Protein AF-A0A263DD05-F1 (afdb_monomer_lite)

Foldseek 3Di:
DQLLVVLLVVLLVCCLVPVDLDPPVQVSCCVRQVHPLSNLVVLLVLLVVQLVVVVVVCVVPPDPCNQVVSQCSLQPCQRSHHNSNSNLLQCCPPVSSVVSVVVVQVCCCVPVVHHDDRSPDPPPPD

pLDDT: mean 91.87, std 13.4, range [34.38, 98.5]

Structure (mmCIF, N/CA/C/O backbone):
data_AF-A0A263DD05-F1
#
_entry.id   AF-A0A263DD05-F1
#
loop_
_atom_site.group_PDB
_atom_site.id
_atom_site.type_symbol
_atom_site.label_atom_id
_atom_site.label_alt_id
_atom_site.label_comp_id
_atom_site.label_asym_id
_atom_site.label_entity_id
_atom_site.label_seq_id
_atom_site.pdbx_PDB_ins_code
_atom_site.Cartn_x
_atom_site.Cartn_y
_atom_site.Cartn_z
_atom_site.occupancy
_atom_site.B_iso_or_equiv
_atom_site.auth_seq_id
_atom_site.auth_comp_id
_atom_site.auth_asym_id
_atom_site.auth_atom_id
_atom_site.pdbx_PDB_model_num
ATOM 1 N N . MET A 1 1 ? -1.950 21.001 11.184 1.00 62.41 1 MET A N 1
ATOM 2 C CA . MET A 1 1 ? -1.653 19.640 10.677 1.00 62.41 1 MET A CA 1
ATOM 3 C C . MET A 1 1 ? -2.954 18.846 10.666 1.00 62.41 1 MET A C 1
ATOM 5 O O . MET A 1 1 ? -3.671 18.921 11.652 1.00 62.41 1 MET A O 1
ATOM 9 N N . SER A 1 2 ? -3.309 18.170 9.567 1.00 91.56 2 SER A N 1
ATOM 10 C CA . SER A 1 2 ? -4.576 17.414 9.466 1.00 91.56 2 SER A CA 1
ATOM 11 C C . SER A 1 2 ? -4.616 16.236 10.448 1.00 91.56 2 SER A C 1
ATOM 13 O O . SER A 1 2 ? -3.615 15.531 10.587 1.00 91.56 2 SER A O 1
ATOM 15 N N . THR A 1 3 ? -5.767 15.980 11.083 1.00 92.12 3 THR A N 1
ATOM 16 C CA . THR A 1 3 ? -5.978 14.832 11.990 1.00 92.12 3 THR A CA 1
ATOM 17 C C . THR A 1 3 ? -5.656 13.502 11.306 1.00 92.12 3 THR A C 1
ATOM 19 O O . THR A 1 3 ? -4.980 12.662 11.891 1.00 92.12 3 THR A O 1
ATOM 22 N N . LYS A 1 4 ? -6.031 13.352 10.026 1.00 93.81 4 LYS A N 1
ATOM 23 C CA . LYS A 1 4 ? -5.699 12.174 9.204 1.00 93.81 4 LYS A CA 1
ATOM 24 C C . LYS A 1 4 ? -4.192 11.977 9.067 1.00 93.81 4 LYS A C 1
ATOM 26 O O . LYS A 1 4 ? -3.691 10.871 9.236 1.00 93.81 4 LYS A O 1
ATOM 31 N N . PHE A 1 5 ? -3.466 13.057 8.778 1.00 93.44 5 PHE A N 1
ATOM 32 C CA . PHE A 1 5 ? -2.013 13.009 8.618 1.00 93.44 5 PHE A CA 1
ATOM 33 C C . PHE A 1 5 ? -1.307 12.650 9.929 1.00 93.44 5 PHE A C 1
ATOM 35 O O . PHE A 1 5 ? -0.376 11.843 9.927 1.00 93.44 5 PHE A O 1
ATOM 42 N N . ARG A 1 6 ? -1.775 13.219 11.048 1.00 95.38 6 ARG A N 1
ATOM 43 C CA . ARG A 1 6 ? -1.270 12.891 12.384 1.00 95.38 6 ARG A CA 1
ATOM 44 C C . ARG A 1 6 ? -1.456 11.401 12.680 1.00 95.38 6 ARG A C 1
ATOM 46 O O . ARG A 1 6 ? -0.472 10.732 12.972 1.00 95.38 6 ARG A O 1
ATOM 53 N N . LEU A 1 7 ? -2.675 10.882 12.518 1.00 96.19 7 LEU A N 1
ATOM 54 C CA . LEU A 1 7 ? -2.984 9.483 12.820 1.00 96.19 7 LEU A CA 1
ATOM 55 C C . LEU A 1 7 ? -2.187 8.507 11.941 1.00 96.19 7 LEU A C 1
ATOM 57 O O . LEU A 1 7 ? -1.622 7.548 12.452 1.00 96.19 7 LEU A O 1
ATOM 61 N N . VAL A 1 8 ? -2.059 8.781 10.636 1.00 96.44 8 VAL A N 1
ATOM 62 C CA . VAL A 1 8 ? -1.179 8.000 9.746 1.00 96.44 8 VAL A CA 1
ATOM 63 C C . VAL A 1 8 ? 0.255 7.988 10.271 1.00 96.44 8 VAL A C 1
ATOM 65 O O . VAL A 1 8 ? 0.868 6.931 10.357 1.00 96.44 8 VAL A O 1
ATOM 68 N N . THR A 1 9 ? 0.794 9.152 10.631 1.00 95.06 9 THR A N 1
ATOM 69 C CA . THR A 1 9 ? 2.177 9.264 11.115 1.00 95.06 9 THR A CA 1
ATOM 70 C C . THR A 1 9 ? 2.385 8.483 12.409 1.00 95.06 9 THR A C 1
ATOM 72 O O . THR A 1 9 ? 3.381 7.777 12.534 1.00 95.06 9 THR A O 1
ATOM 75 N N . GLU A 1 10 ? 1.442 8.565 13.345 1.00 95.69 10 GLU A N 1
ATOM 76 C CA . GLU A 1 10 ? 1.510 7.850 14.621 1.00 95.69 10 GLU A CA 1
ATOM 77 C C . GLU A 1 10 ? 1.437 6.333 14.434 1.00 95.69 10 GLU A C 1
ATOM 79 O O . GLU A 1 10 ? 2.282 5.623 14.976 1.00 95.69 10 GLU A O 1
ATOM 84 N N . VAL A 1 11 ? 0.497 5.838 13.619 1.00 96.81 11 VAL A N 1
ATOM 85 C CA . VAL A 1 11 ? 0.373 4.400 13.332 1.00 96.81 11 VAL A CA 1
ATOM 86 C C . VAL A 1 11 ? 1.641 3.874 12.658 1.00 96.81 11 VAL A C 1
ATOM 88 O O . VAL A 1 11 ? 2.200 2.873 13.097 1.00 96.81 11 VAL A O 1
ATOM 91 N N . LEU A 1 12 ? 2.155 4.560 11.632 1.00 96.56 12 LEU A N 1
ATOM 92 C CA . LEU A 1 12 ? 3.371 4.122 10.939 1.00 96.56 12 LEU A CA 1
ATOM 93 C C . LEU A 1 12 ? 4.609 4.164 11.846 1.00 96.56 12 LEU A C 1
ATOM 95 O O . LEU A 1 12 ? 5.429 3.246 11.811 1.00 96.56 12 LEU A O 1
ATOM 99 N N . ALA A 1 13 ? 4.734 5.193 12.689 1.00 95.25 13 ALA A N 1
ATOM 100 C CA . ALA A 1 13 ? 5.812 5.281 13.669 1.00 95.25 13 ALA A CA 1
ATOM 101 C C . ALA A 1 13 ? 5.733 4.152 14.705 1.00 95.25 13 ALA A C 1
ATOM 103 O O . ALA A 1 13 ? 6.764 3.617 15.113 1.00 95.25 13 ALA A O 1
ATOM 104 N N . GLU A 1 14 ? 4.528 3.760 15.116 1.00 95.38 14 GLU A N 1
ATOM 105 C CA . GLU A 1 14 ? 4.317 2.638 16.023 1.00 95.38 14 GLU A CA 1
ATOM 106 C C . GLU A 1 14 ? 4.732 1.306 15.392 1.00 95.38 14 GLU A C 1
ATOM 108 O O . GLU A 1 14 ? 5.513 0.576 16.010 1.00 95.38 14 GLU A O 1
ATOM 113 N N . VAL A 1 15 ? 4.311 1.031 14.152 1.00 96.38 15 VAL A N 1
ATOM 114 C CA . VAL A 1 15 ? 4.746 -0.162 13.404 1.00 96.38 15 VAL A CA 1
ATOM 115 C C . VAL A 1 15 ? 6.266 -0.169 13.253 1.00 96.38 15 VAL A C 1
ATOM 117 O O . VAL A 1 15 ? 6.914 -1.166 13.554 1.00 96.38 15 VAL A O 1
ATOM 120 N N . ALA A 1 16 ? 6.865 0.957 12.859 1.00 94.69 16 ALA A N 1
ATOM 121 C CA . ALA A 1 16 ? 8.313 1.067 12.696 1.00 94.69 16 ALA A CA 1
ATOM 122 C C . ALA A 1 16 ? 9.082 0.856 14.013 1.00 94.69 16 ALA A C 1
ATOM 124 O O . ALA A 1 16 ? 10.171 0.287 14.006 1.00 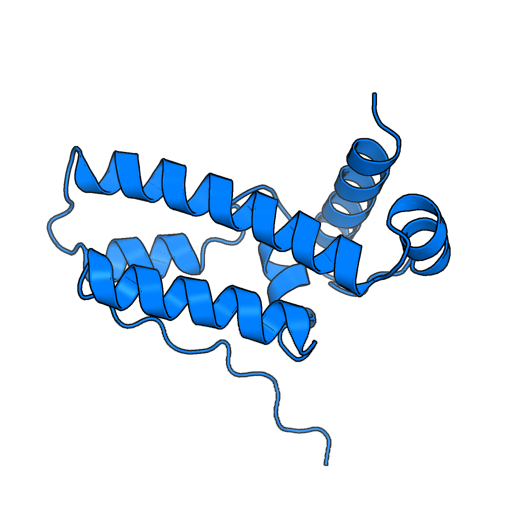94.69 16 ALA A O 1
ATOM 125 N N . ARG A 1 17 ? 8.531 1.315 15.143 1.00 95.06 17 ARG A N 1
ATOM 126 C CA . ARG A 1 17 ? 9.145 1.188 16.473 1.00 95.06 17 ARG A CA 1
ATOM 127 C C . ARG A 1 17 ? 9.031 -0.226 17.038 1.00 95.06 17 ARG A C 1
ATOM 129 O O . ARG A 1 17 ? 9.924 -0.664 17.753 1.00 95.06 17 ARG A O 1
ATOM 136 N N . THR A 1 18 ? 7.911 -0.898 16.799 1.00 94.56 18 THR A N 1
ATOM 137 C CA . THR A 1 18 ? 7.574 -2.168 17.463 1.00 94.56 18 THR A CA 1
ATOM 138 C C . THR A 1 18 ? 7.770 -3.392 16.578 1.00 94.56 18 THR A C 1
ATOM 140 O O . THR A 1 18 ? 7.832 -4.502 17.100 1.00 94.56 18 THR A O 1
ATOM 143 N N . GLY A 1 19 ? 7.827 -3.207 15.257 1.00 92.88 19 GLY A N 1
ATOM 144 C CA . GLY A 1 19 ? 7.768 -4.290 14.275 1.00 92.88 19 GLY A CA 1
ATOM 145 C C . GLY A 1 19 ? 6.402 -4.980 14.197 1.00 92.88 19 GLY A C 1
ATOM 146 O O . GLY A 1 19 ? 6.274 -5.977 13.496 1.00 92.88 19 GLY A O 1
ATOM 147 N N . ARG A 1 20 ? 5.393 -4.477 14.918 1.00 93.38 20 ARG A N 1
ATOM 148 C CA . ARG A 1 20 ? 4.046 -5.046 15.000 1.00 93.38 20 ARG A CA 1
ATOM 149 C C . ARG A 1 20 ? 3.127 -4.337 14.005 1.00 93.38 20 ARG A C 1
ATOM 151 O O . ARG A 1 20 ? 2.931 -3.132 14.160 1.00 93.38 20 ARG A O 1
ATOM 158 N N . PRO A 1 21 ? 2.625 -5.016 12.958 1.00 93.19 21 PRO A N 1
ATOM 159 C CA . PRO A 1 21 ? 1.869 -4.376 11.882 1.00 93.19 21 PRO A CA 1
ATOM 160 C C . PRO A 1 21 ? 0.359 -4.242 12.174 1.00 93.19 21 PRO A C 1
ATOM 162 O O . PRO A 1 21 ? -0.420 -3.832 11.308 1.00 93.19 21 PRO A O 1
ATOM 165 N N . GLU A 1 22 ? -0.085 -4.598 13.379 1.00 92.88 22 GLU A N 1
ATOM 166 C CA . GLU A 1 22 ? -1.472 -4.480 13.810 1.00 92.88 22 GLU A CA 1
ATOM 167 C C . GLU A 1 22 ? -1.894 -3.014 13.993 1.00 92.88 22 GLU A C 1
ATOM 169 O O . GLU A 1 22 ? -1.167 -2.178 14.529 1.00 92.88 22 GLU A O 1
ATOM 174 N N . ILE A 1 23 ? -3.132 -2.699 13.602 1.00 93.25 23 ILE A N 1
ATOM 175 C CA . ILE A 1 23 ? -3.715 -1.369 13.805 1.00 93.25 23 ILE A CA 1
ATOM 176 C C . ILE A 1 23 ? -4.306 -1.313 15.221 1.00 93.25 23 ILE A C 1
ATOM 178 O O . ILE A 1 23 ? -5.504 -1.515 15.423 1.00 93.25 23 ILE A O 1
ATOM 182 N N . ALA A 1 24 ? -3.463 -1.034 16.217 1.00 90.69 24 ALA A N 1
ATOM 183 C CA . ALA A 1 24 ? -3.884 -0.953 17.621 1.00 90.69 24 ALA A CA 1
ATOM 184 C C . ALA A 1 24 ? -4.965 0.123 17.862 1.00 90.69 24 ALA A C 1
ATOM 186 O O . ALA A 1 24 ? -5.871 -0.061 18.670 1.00 90.69 24 ALA A O 1
ATOM 187 N N . ARG A 1 25 ? -4.918 1.227 17.107 1.00 92.38 25 ARG A N 1
ATOM 188 C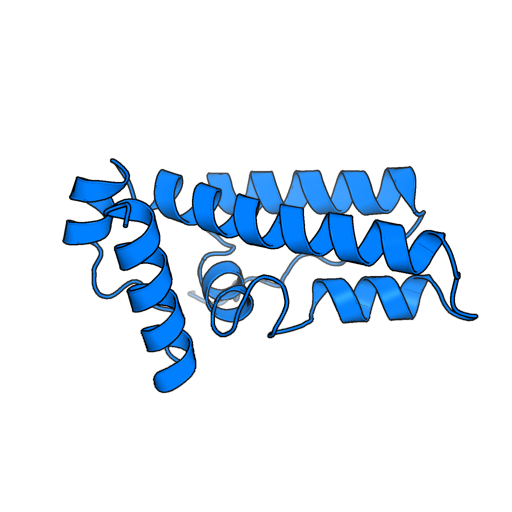 CA . ARG A 1 25 ? -5.818 2.391 17.227 1.00 92.38 25 ARG A CA 1
ATOM 189 C C . ARG A 1 25 ? -7.055 2.291 16.329 1.00 92.38 25 ARG A C 1
ATOM 191 O O . ARG A 1 25 ? -7.408 3.245 15.636 1.00 92.38 25 ARG A O 1
ATOM 198 N N . THR A 1 26 ? -7.689 1.120 16.282 1.00 94.75 26 THR A N 1
ATOM 199 C CA . THR A 1 26 ? -8.799 0.856 15.345 1.00 94.75 26 THR A CA 1
ATOM 200 C C . THR A 1 26 ? -9.972 1.831 15.523 1.00 94.75 26 THR A C 1
ATOM 202 O O . THR A 1 26 ? -10.554 2.257 14.524 1.00 94.75 26 THR A O 1
ATOM 205 N N . ASP A 1 27 ? -10.289 2.242 16.753 1.00 96.81 27 ASP A N 1
ATOM 206 C CA . ASP A 1 27 ? -11.387 3.183 17.017 1.00 96.81 27 ASP A CA 1
ATOM 207 C C . ASP A 1 27 ? -11.083 4.592 16.489 1.00 96.81 27 ASP A C 1
ATOM 209 O O . ASP A 1 27 ? -11.880 5.147 15.734 1.00 96.81 27 ASP A O 1
ATOM 213 N N . GLU A 1 28 ? -9.889 5.130 16.771 1.00 97.12 28 GLU A N 1
ATOM 214 C CA . GLU A 1 28 ? -9.440 6.428 16.235 1.00 97.12 28 GLU A CA 1
ATOM 215 C C . GLU A 1 28 ? -9.402 6.422 14.698 1.00 97.12 28 GLU A C 1
ATOM 217 O O . GLU A 1 28 ? -9.739 7.414 14.043 1.00 97.12 28 GLU A O 1
ATOM 222 N N . VAL A 1 29 ? -9.007 5.288 14.107 1.00 97.50 29 VAL A N 1
ATOM 223 C CA . VAL A 1 29 ? -9.029 5.078 12.657 1.00 97.50 29 VAL A CA 1
ATOM 224 C C . VAL A 1 29 ? -10.455 5.147 12.122 1.00 97.50 29 VAL A C 1
ATOM 226 O O . VAL A 1 29 ? -10.696 5.867 11.153 1.00 97.50 29 VAL A O 1
ATOM 229 N N . ARG A 1 30 ? -11.410 4.451 12.745 1.00 97.75 30 ARG A N 1
ATOM 230 C CA . ARG A 1 30 ? -12.820 4.488 12.327 1.00 97.75 30 ARG A CA 1
ATOM 231 C C . ARG A 1 30 ? -13.418 5.884 12.473 1.00 97.75 30 ARG A C 1
ATOM 233 O O . ARG A 1 30 ? -14.107 6.322 11.561 1.00 97.75 30 ARG A O 1
ATOM 240 N N . GLU A 1 31 ? -13.108 6.604 13.544 1.00 97.50 31 GLU A N 1
ATOM 241 C CA . GLU A 1 31 ? -13.560 7.986 13.740 1.00 97.50 31 GLU A CA 1
ATOM 242 C C . GLU A 1 31 ? -12.990 8.935 12.672 1.00 97.50 31 GLU A C 1
ATOM 244 O O . GLU A 1 31 ? -13.706 9.742 12.081 1.00 97.50 31 GLU A O 1
ATOM 249 N N . THR A 1 32 ? -11.696 8.813 12.373 1.00 97.56 32 THR A N 1
ATOM 250 C CA . THR A 1 32 ? -10.979 9.771 11.518 1.00 97.56 32 THR A CA 1
ATOM 251 C C . THR A 1 32 ? -11.125 9.471 10.018 1.00 97.56 32 THR A C 1
ATOM 253 O O . THR A 1 32 ? -11.140 10.388 9.189 1.00 97.56 32 THR A O 1
ATOM 256 N N .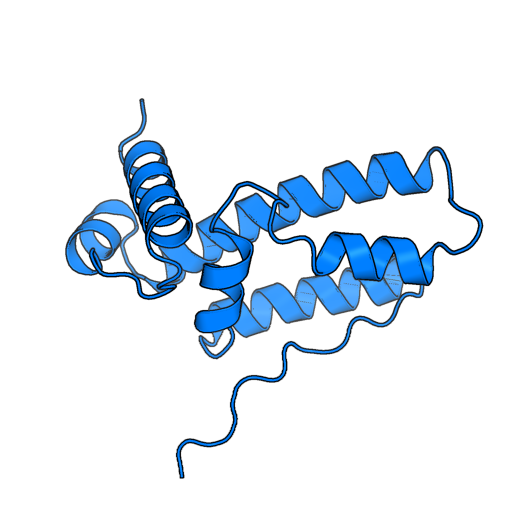 PHE A 1 33 ? -11.196 8.192 9.641 1.00 97.31 33 PHE A N 1
ATOM 257 C CA . PHE A 1 33 ? -11.258 7.728 8.249 1.00 97.31 33 PHE A CA 1
ATOM 258 C C . PHE A 1 33 ? -12.625 7.155 7.858 1.00 97.31 33 PHE A C 1
ATOM 260 O O . PHE A 1 33 ? -12.855 6.931 6.673 1.00 97.31 33 PHE A O 1
ATOM 267 N N . GLY A 1 34 ? -13.529 6.932 8.813 1.00 97.81 34 GLY A N 1
ATOM 268 C CA . GLY A 1 34 ? -14.829 6.286 8.605 1.00 97.81 34 GLY A CA 1
ATOM 269 C C . GLY A 1 34 ? -14.762 4.756 8.660 1.00 97.81 34 GLY A C 1
ATOM 270 O O . GLY A 1 34 ? -15.720 4.104 9.067 1.00 97.81 34 GLY A O 1
ATOM 271 N N . SER A 1 35 ? -13.628 4.157 8.288 1.00 97.81 35 SER A N 1
ATOM 272 C CA . SER A 1 35 ? -13.405 2.711 8.358 1.00 97.81 35 SER A CA 1
ATOM 273 C C . SER A 1 35 ? -11.914 2.359 8.313 1.00 97.81 35 SER A C 1
ATOM 275 O O . SER A 1 35 ? -11.080 3.152 7.872 1.00 97.81 35 SER A O 1
ATOM 277 N N . VAL A 1 36 ? -11.581 1.134 8.734 1.00 97.38 36 VAL A N 1
ATOM 278 C CA . VAL A 1 36 ? -10.233 0.563 8.548 1.00 97.38 36 VAL A CA 1
ATOM 279 C C . VAL A 1 36 ? -9.917 0.403 7.061 1.00 97.38 36 VAL A C 1
ATOM 281 O O . VAL A 1 36 ? -8.800 0.687 6.643 1.00 97.38 36 VAL A O 1
ATOM 284 N N . GLU A 1 37 ? -10.908 0.037 6.247 1.00 98.06 37 GLU A N 1
ATOM 285 C CA . GLU A 1 37 ? -10.769 -0.021 4.791 1.00 98.06 37 GLU A CA 1
ATOM 286 C C . GLU A 1 37 ? -10.283 1.313 4.212 1.00 98.06 37 GLU A C 1
ATOM 288 O O . GLU A 1 37 ? -9.273 1.356 3.511 1.00 98.06 37 GLU A O 1
ATOM 293 N N . ALA A 1 38 ? -10.964 2.415 4.538 1.00 98.25 38 ALA A N 1
ATOM 294 C CA . ALA A 1 38 ? -10.615 3.739 4.035 1.00 98.25 38 ALA A CA 1
ATOM 295 C C . ALA A 1 38 ? -9.204 4.161 4.473 1.00 98.25 38 ALA A C 1
ATOM 297 O O . ALA A 1 38 ? -8.482 4.819 3.722 1.00 98.25 38 ALA A O 1
ATOM 298 N N . PHE A 1 39 ? -8.786 3.748 5.669 1.00 98.38 39 PHE A N 1
ATOM 299 C CA . PHE A 1 39 ? -7.426 3.949 6.151 1.00 98.38 39 PHE A CA 1
ATOM 300 C C . PHE A 1 39 ? -6.396 3.131 5.362 1.00 98.38 39 PHE A C 1
ATOM 302 O O . PHE A 1 39 ? -5.411 3.700 4.893 1.00 98.38 39 PHE A O 1
ATOM 309 N N . LEU A 1 40 ? -6.636 1.837 5.135 1.00 98.38 40 LEU A N 1
ATOM 310 C CA . LEU A 1 40 ? -5.758 0.986 4.324 1.00 98.38 40 LEU A CA 1
ATOM 311 C C . LEU A 1 40 ? -5.626 1.508 2.888 1.00 98.38 40 LEU A C 1
ATOM 313 O O . LEU A 1 40 ? -4.520 1.550 2.353 1.00 98.38 40 LEU A O 1
ATOM 317 N N . LEU A 1 41 ? -6.720 1.972 2.278 1.00 98.50 41 LEU A N 1
ATOM 318 C CA . LEU A 1 41 ? -6.684 2.574 0.943 1.00 98.50 41 LEU A CA 1
ATOM 319 C C . LEU A 1 41 ? -5.911 3.899 0.923 1.00 98.50 41 LEU A C 1
ATOM 321 O O . LEU A 1 41 ? -5.197 4.170 -0.042 1.00 98.50 41 LEU A O 1
ATOM 325 N N . ALA A 1 42 ? -5.986 4.703 1.986 1.00 98.12 42 ALA A N 1
ATOM 326 C CA . ALA A 1 42 ? -5.176 5.914 2.108 1.00 98.12 42 ALA A CA 1
ATOM 327 C C . ALA A 1 42 ? -3.674 5.596 2.237 1.00 98.12 42 ALA A C 1
ATOM 329 O O . ALA A 1 42 ? -2.843 6.260 1.613 1.00 98.12 42 ALA A O 1
ATOM 330 N N . LEU A 1 43 ? -3.319 4.562 3.005 1.00 98.19 43 LEU A N 1
ATOM 331 C CA . LEU A 1 43 ? -1.942 4.077 3.118 1.00 98.19 43 LEU A CA 1
ATOM 332 C C . LEU A 1 43 ? -1.428 3.507 1.791 1.00 98.19 43 LEU A C 1
ATOM 334 O O . LEU A 1 43 ? -0.324 3.842 1.362 1.00 98.19 43 LEU A O 1
ATOM 338 N N . HIS A 1 44 ? -2.245 2.712 1.102 1.00 98.25 44 HIS A N 1
ATOM 339 C CA . HIS A 1 44 ? -1.918 2.197 -0.222 1.00 98.25 44 HIS A CA 1
ATOM 340 C C . HIS A 1 44 ? -1.723 3.327 -1.237 1.00 98.25 44 HIS A C 1
ATOM 342 O O . HIS A 1 44 ? -0.744 3.311 -1.975 1.00 98.25 44 HIS A O 1
ATOM 348 N N . HIS A 1 45 ? -2.587 4.347 -1.236 1.00 97.81 45 HIS A N 1
ATOM 349 C CA . HIS A 1 45 ? -2.418 5.518 -2.096 1.00 97.81 45 HIS A CA 1
ATOM 350 C C . HIS A 1 45 ? -1.083 6.228 -1.835 1.00 97.81 45 HIS A C 1
ATOM 352 O O . HIS A 1 45 ? -0.377 6.579 -2.777 1.00 97.81 45 HIS A O 1
ATOM 358 N N . ARG A 1 46 ? -0.694 6.390 -0.565 1.00 97.56 46 ARG A N 1
ATOM 359 C CA . ARG A 1 46 ? 0.610 6.959 -0.198 1.00 97.56 46 ARG A CA 1
ATOM 360 C C . ARG A 1 46 ? 1.777 6.117 -0.726 1.00 97.56 46 ARG A C 1
ATOM 362 O O . ARG A 1 46 ? 2.715 6.685 -1.281 1.00 97.56 46 ARG A O 1
ATOM 369 N N . TRP A 1 47 ? 1.722 4.795 -0.565 1.00 97.88 47 TRP A N 1
ATOM 370 C CA . TRP A 1 47 ? 2.737 3.880 -1.099 1.00 97.88 47 TRP A CA 1
ATOM 371 C C . TRP A 1 47 ? 2.807 3.951 -2.629 1.00 97.88 47 TRP A C 1
ATOM 373 O O . TRP A 1 47 ? 3.886 4.134 -3.178 1.00 97.88 47 TRP A O 1
ATOM 383 N N . ARG A 1 48 ? 1.658 3.908 -3.313 1.00 97.62 48 ARG A N 1
ATOM 384 C CA . ARG A 1 48 ? 1.543 4.007 -4.773 1.00 97.62 48 ARG A CA 1
ATOM 385 C C . ARG A 1 48 ? 2.156 5.298 -5.306 1.00 97.62 48 ARG A C 1
ATOM 387 O O . ARG A 1 48 ? 2.891 5.262 -6.282 1.00 97.62 48 ARG A O 1
ATOM 394 N N . THR A 1 49 ? 1.865 6.435 -4.678 1.00 97.81 49 TH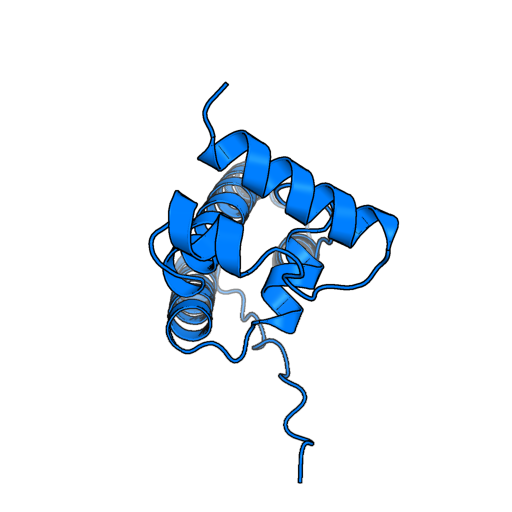R A N 1
ATOM 395 C CA . THR A 1 49 ? 2.442 7.723 -5.085 1.00 97.81 49 THR A CA 1
ATOM 396 C C . THR A 1 49 ? 3.967 7.703 -4.981 1.00 97.81 49 THR A C 1
ATOM 398 O O . THR A 1 49 ? 4.642 8.190 -5.882 1.00 97.81 49 THR A O 1
ATOM 401 N N . ALA A 1 50 ? 4.517 7.101 -3.921 1.00 97.81 50 ALA A N 1
ATOM 402 C CA . ALA A 1 50 ? 5.961 6.932 -3.793 1.00 97.81 50 ALA A CA 1
ATOM 403 C C . ALA A 1 50 ? 6.524 5.956 -4.838 1.00 97.81 50 ALA A C 1
ATOM 405 O O . ALA A 1 50 ? 7.553 6.258 -5.432 1.00 97.81 50 ALA A O 1
ATOM 406 N N . LEU A 1 51 ? 5.848 4.828 -5.082 1.00 97.44 51 LEU A N 1
ATOM 407 C CA . LEU A 1 51 ? 6.232 3.846 -6.097 1.00 97.44 51 LEU A CA 1
ATOM 408 C C . LEU A 1 51 ? 6.333 4.498 -7.477 1.00 97.44 51 LEU A C 1
ATOM 410 O O . LEU A 1 51 ? 7.378 4.407 -8.104 1.00 97.44 51 LEU A O 1
ATOM 414 N N . VAL A 1 52 ? 5.272 5.176 -7.923 1.00 97.06 52 VAL A N 1
ATOM 415 C CA . VAL A 1 52 ? 5.226 5.823 -9.244 1.00 97.06 52 VAL A CA 1
ATOM 416 C C . VAL A 1 52 ? 6.347 6.848 -9.385 1.00 97.06 52 VAL A C 1
ATOM 418 O O . VAL A 1 52 ? 7.074 6.796 -10.364 1.00 97.06 52 VAL A O 1
ATOM 421 N N . ALA A 1 53 ? 6.565 7.696 -8.375 1.00 97.38 53 ALA A N 1
ATOM 422 C CA . ALA A 1 53 ? 7.648 8.678 -8.419 1.00 97.38 53 ALA A CA 1
ATOM 423 C C . ALA A 1 53 ? 9.039 8.031 -8.576 1.00 97.38 53 ALA A C 1
ATOM 425 O O . ALA A 1 53 ? 9.881 8.550 -9.301 1.00 97.38 53 ALA A O 1
ATOM 426 N N . HIS A 1 54 ? 9.285 6.894 -7.916 1.00 97.06 54 HIS A N 1
ATOM 427 C CA . HIS A 1 54 ? 10.553 6.172 -8.063 1.00 97.06 54 HIS A CA 1
ATOM 428 C C . HIS A 1 54 ? 10.639 5.409 -9.388 1.00 97.06 54 HIS A C 1
ATOM 430 O O . HIS A 1 54 ? 11.729 5.303 -9.940 1.00 97.06 54 HIS A O 1
ATOM 436 N N . LEU A 1 55 ? 9.520 4.898 -9.912 1.00 96.31 55 LEU A N 1
ATOM 437 C CA . LEU A 1 55 ? 9.474 4.289 -11.242 1.00 96.31 55 LEU A CA 1
ATOM 438 C C . LEU A 1 55 ? 9.783 5.317 -12.329 1.00 96.31 55 LEU A C 1
ATOM 440 O O . LEU A 1 55 ? 10.561 5.006 -13.219 1.00 96.31 55 LEU A O 1
ATOM 444 N N . ASP A 1 56 ? 9.253 6.537 -12.224 1.00 96.69 56 ASP A N 1
ATOM 445 C CA . ASP A 1 56 ? 9.575 7.621 -13.157 1.00 96.69 56 ASP A CA 1
ATOM 446 C C . ASP A 1 56 ? 11.091 7.885 -13.171 1.00 96.69 56 ASP A C 1
ATOM 448 O O . ASP A 1 56 ? 11.706 7.878 -14.233 1.00 96.69 56 ASP A O 1
ATOM 452 N N . THR A 1 57 ? 11.726 7.995 -11.995 1.00 95.38 57 THR A N 1
ATOM 453 C CA . THR A 1 57 ? 13.193 8.153 -11.897 1.00 95.38 57 THR A CA 1
ATOM 454 C C . THR A 1 57 ? 13.952 6.964 -12.494 1.00 95.38 57 THR A C 1
ATOM 456 O O . THR A 1 57 ? 14.966 7.143 -13.161 1.00 95.38 57 THR A O 1
ATOM 459 N N . LEU A 1 58 ? 13.470 5.744 -12.260 1.00 94.75 58 LEU A N 1
ATOM 460 C CA . LEU A 1 58 ? 14.096 4.519 -12.754 1.00 94.75 58 LEU A CA 1
ATOM 461 C C . LEU A 1 58 ? 13.987 4.410 -14.282 1.00 94.75 58 LEU A C 1
ATOM 463 O O . LEU A 1 58 ? 14.903 3.919 -14.925 1.00 94.75 58 LEU A O 1
ATOM 467 N N . LEU A 1 59 ? 12.893 4.889 -14.876 1.00 94.31 59 LEU A N 1
ATOM 468 C CA . LEU A 1 59 ? 12.695 4.902 -16.327 1.00 94.31 59 LEU A CA 1
ATOM 469 C C . LEU A 1 59 ? 13.457 6.025 -17.037 1.00 94.31 59 LEU A C 1
ATOM 471 O O . LEU A 1 59 ? 13.773 5.881 -18.217 1.00 94.31 59 LEU A O 1
ATOM 475 N N . GLU A 1 60 ? 13.751 7.125 -16.345 1.00 96.38 60 GLU A N 1
ATOM 476 C CA . GLU A 1 60 ? 14.601 8.199 -16.869 1.00 96.38 60 GLU A CA 1
ATOM 477 C C . GLU A 1 60 ? 16.065 7.755 -17.034 1.00 96.38 60 GLU A C 1
ATOM 479 O O . GLU A 1 60 ? 16.700 8.129 -18.021 1.00 96.38 60 GLU A O 1
ATOM 484 N N . ASP A 1 61 ? 16.579 6.926 -16.117 1.00 94.50 61 ASP A N 1
ATOM 485 C CA . ASP A 1 61 ? 17.914 6.308 -16.188 1.00 94.50 61 ASP A CA 1
ATOM 486 C C . ASP A 1 61 ? 17.829 4.787 -15.935 1.00 94.50 61 ASP A C 1
ATOM 488 O O . ASP A 1 61 ? 18.063 4.321 -14.812 1.00 94.50 61 ASP A O 1
ATOM 492 N N . PRO A 1 62 ? 17.441 3.994 -16.958 1.00 92.31 62 PRO A N 1
ATOM 493 C CA . PRO A 1 62 ? 17.165 2.573 -16.787 1.00 92.31 62 PRO A CA 1
ATOM 494 C C . PRO A 1 62 ? 18.394 1.778 -16.331 1.00 92.31 62 PRO A C 1
ATOM 496 O O . PRO A 1 62 ? 19.430 1.795 -17.006 1.00 92.31 62 PRO A O 1
ATOM 499 N N . PRO A 1 63 ? 18.292 1.004 -15.234 1.00 94.56 63 PRO A N 1
ATOM 500 C CA . PRO A 1 63 ? 19.358 0.101 -14.835 1.00 94.56 63 PRO A CA 1
ATOM 501 C C . PRO A 1 63 ? 19.490 -1.047 -15.843 1.00 94.56 63 PRO A C 1
ATOM 503 O O . PRO A 1 63 ? 18.558 -1.377 -16.576 1.00 94.56 63 PRO A O 1
ATOM 506 N N . ALA A 1 64 ? 20.646 -1.714 -15.830 1.00 95.88 64 ALA A N 1
ATOM 507 C CA . ALA A 1 64 ? 20.896 -2.869 -16.697 1.00 95.88 64 ALA A CA 1
ATOM 508 C C . ALA A 1 64 ? 19.899 -4.024 -16.473 1.00 95.88 64 ALA A C 1
ATOM 510 O O . ALA A 1 64 ? 19.640 -4.791 -17.397 1.00 95.88 64 ALA A O 1
ATOM 511 N N . ASP A 1 65 ? 19.350 -4.135 -15.260 1.00 96.38 65 ASP A N 1
ATOM 512 C CA . ASP A 1 65 ? 18.320 -5.105 -14.884 1.00 96.38 65 ASP A CA 1
ATOM 513 C C . ASP A 1 65 ? 17.100 -4.363 -14.311 1.00 96.38 65 ASP A C 1
ATOM 515 O O . ASP A 1 65 ? 16.995 -4.106 -13.106 1.00 96.38 65 ASP A O 1
ATOM 519 N N . LEU A 1 66 ? 16.214 -3.943 -15.219 1.00 94.50 66 LEU A N 1
ATOM 520 C CA . LEU A 1 66 ? 14.974 -3.228 -14.908 1.00 94.50 66 LEU A CA 1
ATOM 521 C C . LEU A 1 66 ? 14.054 -4.067 -14.013 1.00 94.50 66 LEU A C 1
ATOM 523 O O . LEU A 1 66 ? 13.560 -3.565 -13.003 1.00 94.50 66 LEU A O 1
ATOM 527 N N . ASP A 1 67 ? 13.870 -5.342 -14.344 1.00 95.81 67 ASP A N 1
ATOM 528 C CA . ASP A 1 67 ? 13.016 -6.269 -13.605 1.00 95.81 67 ASP A CA 1
ATOM 529 C C . ASP A 1 67 ? 13.457 -6.372 -12.142 1.00 95.81 67 ASP A C 1
ATOM 531 O O . ASP A 1 67 ? 12.654 -6.138 -11.231 1.00 95.81 67 ASP A O 1
ATOM 535 N N . ALA A 1 68 ? 14.743 -6.646 -11.894 1.00 95.75 68 ALA A N 1
ATOM 536 C CA . ALA A 1 68 ? 15.270 -6.739 -10.535 1.00 95.75 68 ALA A CA 1
ATOM 537 C C . ALA A 1 68 ? 15.096 -5.426 -9.757 1.00 95.75 68 ALA A C 1
ATOM 539 O O . ALA A 1 68 ? 14.757 -5.448 -8.569 1.00 95.75 68 ALA A O 1
ATOM 540 N N . ALA A 1 69 ? 15.283 -4.282 -10.416 1.00 96.81 69 ALA A N 1
ATOM 541 C CA . ALA A 1 69 ? 15.133 -2.978 -9.787 1.00 96.81 69 ALA A CA 1
ATOM 542 C C . ALA A 1 69 ? 13.667 -2.664 -9.430 1.00 96.81 69 ALA A C 1
ATOM 544 O O . ALA A 1 69 ? 13.391 -2.186 -8.328 1.00 96.81 69 ALA A O 1
ATOM 545 N N . VAL A 1 70 ? 12.710 -3.005 -10.300 1.00 96.62 70 VAL A N 1
ATOM 546 C CA . VAL A 1 70 ? 11.270 -2.860 -10.029 1.00 96.62 70 VAL A CA 1
ATOM 547 C C . VAL A 1 70 ? 10.828 -3.795 -8.897 1.00 96.62 70 VAL A C 1
ATOM 549 O O . VAL A 1 70 ? 10.079 -3.374 -8.012 1.00 96.62 70 VAL A O 1
ATOM 552 N N . HIS A 1 71 ? 11.331 -5.033 -8.855 1.00 95.81 71 HIS A N 1
ATOM 553 C CA . HIS A 1 71 ? 11.088 -5.954 -7.739 1.00 95.81 71 HIS A CA 1
ATOM 554 C C . HIS A 1 71 ? 11.632 -5.421 -6.410 1.00 95.81 71 HIS A C 1
ATOM 556 O O . HIS A 1 71 ? 10.927 -5.460 -5.396 1.00 95.81 71 HIS A O 1
ATOM 562 N N . ALA A 1 72 ? 12.864 -4.905 -6.410 1.00 95.44 72 ALA A N 1
ATOM 563 C CA . ALA A 1 72 ? 13.479 -4.319 -5.225 1.00 95.44 72 ALA A CA 1
ATOM 564 C C . ALA A 1 72 ? 12.681 -3.108 -4.726 1.00 95.44 72 ALA A C 1
ATOM 566 O O . ALA A 1 72 ? 12.385 -3.016 -3.536 1.00 95.44 72 ALA A O 1
ATOM 567 N N . LEU A 1 73 ? 12.262 -2.227 -5.638 1.00 95.88 73 LEU A N 1
ATOM 568 C CA . LEU A 1 73 ? 11.449 -1.061 -5.314 1.00 95.88 73 LEU A CA 1
ATOM 569 C C . LEU A 1 73 ? 10.077 -1.456 -4.753 1.00 95.88 73 LEU A C 1
ATOM 571 O O . LEU A 1 73 ? 9.624 -0.890 -3.760 1.00 95.88 73 LEU A O 1
ATOM 575 N N . TRP A 1 74 ? 9.415 -2.451 -5.349 1.00 94.50 74 TRP A N 1
ATOM 576 C CA . TRP A 1 74 ? 8.129 -2.938 -4.855 1.00 94.50 74 TRP A CA 1
ATOM 577 C C . TRP A 1 74 ? 8.232 -3.458 -3.416 1.00 94.50 74 TRP A C 1
ATOM 579 O O . TRP A 1 74 ? 7.347 -3.187 -2.599 1.00 94.50 74 TRP A O 1
ATOM 589 N N . ALA A 1 75 ? 9.300 -4.197 -3.106 1.00 92.62 75 ALA A N 1
ATOM 590 C CA . ALA A 1 75 ? 9.538 -4.813 -1.803 1.00 92.62 75 ALA A CA 1
ATOM 591 C C . ALA A 1 75 ? 10.211 -3.885 -0.773 1.00 92.62 75 ALA A C 1
ATOM 593 O O . ALA A 1 75 ? 10.382 -4.295 0.376 1.00 92.62 75 ALA A O 1
ATOM 594 N N . ASP A 1 76 ? 10.582 -2.656 -1.147 1.00 94.44 76 ASP A N 1
ATOM 595 C CA . ASP A 1 76 ? 11.330 -1.753 -0.273 1.00 94.44 76 ASP A CA 1
ATOM 596 C C . ASP A 1 76 ? 10.529 -1.405 1.006 1.00 94.44 76 ASP A C 1
ATOM 598 O O . ASP A 1 76 ? 9.459 -0.785 0.932 1.00 94.44 76 ASP A O 1
ATOM 602 N N . PRO A 1 77 ? 11.039 -1.753 2.208 1.00 91.06 77 PRO A N 1
ATOM 603 C CA . PRO A 1 77 ? 10.376 -1.448 3.473 1.00 91.06 77 PRO A CA 1
ATOM 604 C C . PRO A 1 77 ? 10.321 0.054 3.801 1.00 91.06 77 PRO A C 1
ATOM 606 O O . PRO A 1 77 ? 9.565 0.465 4.689 1.00 91.06 77 PRO A O 1
ATOM 609 N N . GLY A 1 78 ? 11.138 0.871 3.133 1.00 93.81 78 GLY A N 1
ATOM 610 C CA . GLY A 1 78 ? 11.182 2.322 3.267 1.00 93.81 78 GLY A CA 1
ATOM 611 C C . GLY A 1 78 ? 10.225 3.070 2.338 1.00 93.81 78 GLY A C 1
ATOM 612 O O . GLY A 1 78 ? 9.947 4.247 2.597 1.00 93.81 78 GLY A O 1
ATOM 613 N N . LEU A 1 79 ? 9.687 2.417 1.303 1.00 95.19 79 LEU A N 1
ATOM 614 C CA . LEU A 1 79 ? 8.920 3.082 0.254 1.00 95.19 79 LEU A CA 1
ATOM 615 C C . LEU A 1 79 ? 7.637 3.718 0.806 1.00 95.19 79 LEU A C 1
ATOM 617 O O . LEU A 1 79 ? 6.760 3.055 1.362 1.00 95.19 79 LEU A O 1
ATOM 621 N N . GLY A 1 80 ? 7.527 5.041 0.661 1.00 93.00 80 GLY A N 1
ATOM 622 C CA . GLY A 1 80 ? 6.419 5.835 1.204 1.00 93.00 80 GLY A CA 1
ATOM 623 C C . GLY A 1 80 ? 6.481 6.076 2.722 1.00 93.00 80 GLY A C 1
ATOM 624 O O . GLY A 1 80 ? 5.642 6.810 3.255 1.00 93.00 80 GLY A O 1
ATOM 625 N N . GLY A 1 81 ? 7.489 5.547 3.419 1.00 94.19 81 GLY A N 1
ATOM 626 C CA . GLY A 1 81 ? 7.767 5.775 4.837 1.00 94.19 81 GLY A CA 1
ATOM 627 C C . GLY A 1 81 ? 7.923 4.484 5.643 1.00 94.19 81 GLY A C 1
ATOM 628 O O . GLY A 1 81 ? 7.258 3.483 5.386 1.00 94.19 81 GLY A O 1
ATOM 629 N N . ARG A 1 82 ? 8.773 4.527 6.679 1.00 94.81 82 ARG A N 1
ATOM 630 C CA . ARG A 1 82 ? 9.003 3.384 7.579 1.00 94.81 82 ARG A CA 1
ATOM 631 C C . ARG A 1 82 ? 7.691 2.890 8.194 1.00 94.81 82 ARG A C 1
ATOM 633 O O . ARG A 1 82 ? 6.873 3.694 8.631 1.00 94.81 82 ARG A O 1
ATOM 640 N N . GLY A 1 83 ? 7.522 1.570 8.245 1.00 94.69 83 GLY A N 1
ATOM 641 C CA . GLY A 1 83 ? 6.332 0.911 8.794 1.00 94.69 83 GLY A CA 1
ATOM 642 C C . GLY A 1 83 ? 5.166 0.778 7.809 1.00 94.69 83 GLY A C 1
ATOM 643 O O . GLY A 1 83 ? 4.263 -0.014 8.062 1.00 94.69 83 GLY A O 1
ATOM 644 N N . LEU A 1 84 ? 5.191 1.479 6.667 1.00 96.62 84 LEU A N 1
ATOM 645 C CA . LEU A 1 84 ? 4.106 1.431 5.685 1.00 96.62 84 LEU A CA 1
ATOM 646 C C . LEU A 1 84 ? 4.003 0.068 5.008 1.00 96.62 84 LEU A C 1
ATOM 648 O O . LEU A 1 84 ? 2.936 -0.542 5.019 1.00 96.62 84 LEU A O 1
ATOM 652 N N . ARG A 1 85 ? 5.113 -0.418 4.445 1.00 94.75 85 ARG A N 1
ATOM 653 C CA . ARG A 1 85 ? 5.145 -1.695 3.731 1.00 94.75 85 ARG A CA 1
ATOM 654 C C . ARG A 1 85 ? 4.758 -2.882 4.635 1.00 94.75 85 ARG A C 1
ATOM 656 O O . ARG A 1 85 ? 3.810 -3.570 4.267 1.00 94.75 85 ARG A O 1
ATOM 663 N N . PRO A 1 86 ? 5.340 -3.062 5.843 1.00 94.44 86 PRO A N 1
ATOM 664 C CA . PRO A 1 86 ? 4.920 -4.130 6.757 1.00 94.44 86 PRO A CA 1
ATOM 665 C C . PRO A 1 86 ? 3.436 -4.083 7.136 1.00 94.44 86 PRO A C 1
ATOM 667 O O . PRO A 1 86 ? 2.798 -5.128 7.229 1.00 94.44 86 PRO A O 1
ATOM 670 N N . LEU A 1 87 ? 2.869 -2.885 7.334 1.00 96.31 87 LEU A N 1
ATOM 671 C CA . LEU A 1 87 ? 1.440 -2.737 7.609 1.00 96.31 87 LEU A CA 1
ATOM 672 C C . LEU A 1 87 ? 0.614 -3.202 6.402 1.00 96.31 87 LEU A C 1
ATOM 674 O O . LEU A 1 87 ? -0.272 -4.036 6.551 1.00 96.31 87 LEU A O 1
ATOM 678 N N . LEU A 1 88 ? 0.912 -2.714 5.196 1.00 96.31 88 LEU A N 1
ATOM 679 C CA . LEU A 1 88 ? 0.181 -3.128 3.993 1.00 96.31 88 LEU A CA 1
ATOM 680 C C . LEU A 1 88 ? 0.289 -4.638 3.730 1.00 96.31 88 LEU A C 1
ATOM 682 O O . LEU A 1 88 ? -0.695 -5.245 3.315 1.00 96.31 88 LEU A O 1
ATOM 686 N N . ASP A 1 89 ? 1.445 -5.242 4.001 1.00 94.31 89 ASP A N 1
ATOM 687 C CA . ASP A 1 89 ? 1.655 -6.682 3.837 1.00 94.31 89 ASP A CA 1
ATOM 688 C C . ASP A 1 89 ? 0.844 -7.504 4.850 1.00 94.31 89 ASP A C 1
ATOM 690 O O . ASP A 1 89 ? 0.185 -8.472 4.469 1.00 94.31 89 ASP A O 1
ATOM 694 N N . ALA A 1 90 ? 0.799 -7.091 6.120 1.00 95.25 90 ALA A N 1
ATOM 695 C CA . ALA A 1 90 ? 0.014 -7.783 7.146 1.00 95.25 90 ALA A CA 1
ATOM 696 C C . ALA A 1 90 ? -1.501 -7.722 6.902 1.00 95.25 90 ALA A C 1
ATOM 698 O O . ALA A 1 90 ? -2.239 -8.610 7.326 1.00 95.25 90 ALA A O 1
ATOM 699 N N . HIS A 1 91 ? -1.969 -6.685 6.203 1.00 95.81 91 HIS A N 1
ATOM 700 C CA . HIS A 1 91 ? -3.381 -6.490 5.869 1.00 95.81 91 HIS A CA 1
ATOM 701 C C . HIS A 1 91 ? -3.719 -6.875 4.422 1.00 95.81 91 HIS A C 1
ATOM 703 O O . HIS A 1 91 ? -4.831 -6.602 3.968 1.00 95.81 91 HIS A O 1
ATOM 709 N N . ALA A 1 92 ? -2.813 -7.541 3.694 1.00 93.81 92 ALA A N 1
ATOM 710 C CA . ALA A 1 92 ? -2.991 -7.884 2.277 1.00 93.81 92 ALA A CA 1
ATOM 711 C C . ALA A 1 92 ? -4.232 -8.755 1.992 1.00 93.81 92 ALA A C 1
ATOM 713 O O . ALA A 1 92 ? -4.739 -8.755 0.874 1.00 93.81 92 ALA A O 1
ATOM 714 N N . GLY A 1 93 ? -4.758 -9.463 3.000 1.00 93.81 93 GLY A N 1
ATOM 715 C CA . GLY A 1 93 ? -6.008 -10.225 2.901 1.00 93.81 93 GLY A CA 1
ATOM 716 C C . GLY A 1 93 ? -7.289 -9.377 2.912 1.00 93.81 93 GLY A C 1
ATOM 717 O O . GLY A 1 93 ? -8.363 -9.902 2.629 1.00 93.81 93 GLY A O 1
ATOM 718 N N . HIS A 1 94 ? -7.218 -8.078 3.228 1.00 96.12 94 HIS A N 1
ATOM 719 C CA . HIS A 1 94 ? -8.394 -7.207 3.220 1.00 96.12 94 HIS A CA 1
ATOM 720 C C 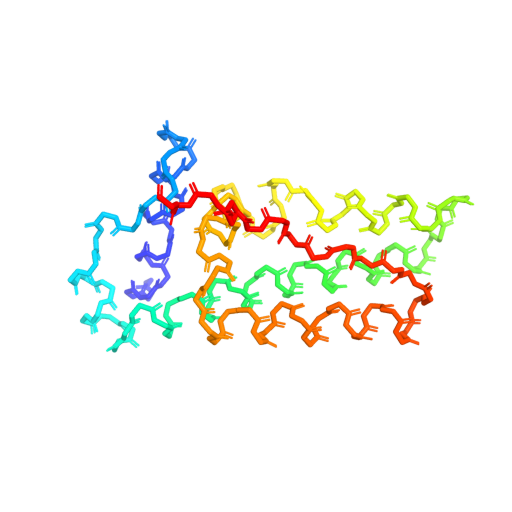. HIS A 1 94 ? -8.886 -6.989 1.773 1.00 96.12 94 HIS A C 1
ATOM 722 O O . HIS A 1 94 ? -8.119 -6.457 0.967 1.00 96.12 94 HIS A O 1
ATOM 728 N N . PRO A 1 95 ? -10.157 -7.288 1.421 1.00 96.69 95 PRO A N 1
ATOM 729 C CA . PRO A 1 95 ? -10.612 -7.336 0.024 1.00 96.69 95 PRO A CA 1
ATOM 730 C C . PRO A 1 95 ? -10.318 -6.071 -0.792 1.00 96.69 95 PRO A C 1
ATOM 732 O O . PRO A 1 95 ? -9.786 -6.146 -1.898 1.00 96.69 95 PRO A O 1
ATOM 735 N N . ALA A 1 96 ? -10.602 -4.894 -0.228 1.00 96.06 96 ALA A N 1
ATOM 736 C CA . ALA A 1 96 ? -10.342 -3.622 -0.900 1.00 96.06 96 ALA A CA 1
ATOM 737 C C . ALA A 1 96 ? -8.844 -3.344 -1.122 1.00 96.06 96 ALA A C 1
ATOM 739 O O . ALA A 1 96 ? -8.467 -2.804 -2.163 1.00 96.06 96 ALA A O 1
ATOM 740 N N . LEU A 1 97 ? -7.986 -3.726 -0.167 1.00 97.25 97 LEU A N 1
ATOM 741 C CA . LEU A 1 97 ? -6.540 -3.558 -0.297 1.00 97.25 97 LEU A CA 1
ATOM 742 C C . LEU A 1 97 ? -5.974 -4.556 -1.309 1.00 97.25 97 LEU A C 1
ATOM 744 O O . LEU A 1 97 ? -5.210 -4.149 -2.179 1.00 97.25 97 LEU A O 1
ATOM 748 N N . ALA A 1 98 ? -6.403 -5.819 -1.255 1.00 96.50 98 ALA A N 1
ATOM 749 C CA . ALA A 1 98 ? -6.029 -6.842 -2.226 1.00 96.50 98 ALA A CA 1
ATOM 750 C C . ALA A 1 98 ? -6.366 -6.398 -3.658 1.00 96.50 98 ALA A C 1
ATOM 752 O O . ALA A 1 98 ? -5.507 -6.430 -4.537 1.00 96.50 98 ALA A O 1
ATOM 753 N N . ALA A 1 99 ? -7.585 -5.893 -3.879 1.00 96.62 99 ALA A N 1
ATOM 754 C CA . ALA A 1 99 ? -8.017 -5.371 -5.174 1.00 96.62 99 ALA A CA 1
ATOM 755 C C . ALA A 1 99 ? -7.229 -4.125 -5.618 1.00 96.62 99 ALA A C 1
ATOM 757 O O . ALA A 1 99 ? -7.043 -3.895 -6.811 1.00 96.62 99 ALA A O 1
ATOM 758 N N . ALA A 1 100 ? -6.777 -3.283 -4.686 1.00 97.19 100 ALA A N 1
ATOM 759 C CA . ALA A 1 100 ? -5.926 -2.138 -5.005 1.00 97.19 100 ALA A CA 1
ATOM 760 C C . ALA A 1 100 ? -4.497 -2.568 -5.375 1.00 97.19 100 ALA A C 1
ATOM 762 O O . ALA A 1 100 ? -3.984 -2.158 -6.410 1.00 97.19 100 ALA A O 1
ATOM 763 N N . GLN A 1 101 ? -3.891 -3.466 -4.597 1.00 95.94 101 GLN A N 1
ATOM 764 C CA . GLN A 1 101 ? -2.570 -4.018 -4.896 1.00 95.94 101 GLN A CA 1
ATOM 765 C C . GLN A 1 101 ? -2.556 -4.796 -6.213 1.00 95.94 101 GLN A C 1
ATOM 767 O O . GLN A 1 101 ? -1.586 -4.704 -6.956 1.00 95.94 101 GLN A O 1
ATOM 772 N N . GLU A 1 102 ? -3.623 -5.536 -6.518 1.00 96.25 102 GLU A N 1
ATOM 773 C CA . GLU A 1 102 ? -3.721 -6.287 -7.767 1.00 96.25 102 GLU A CA 1
ATOM 774 C C . GLU A 1 102 ? -3.815 -5.380 -8.991 1.00 96.25 102 GLU A C 1
ATOM 776 O O . GLU A 1 102 ? -3.114 -5.607 -9.974 1.00 96.25 102 GLU A O 1
ATOM 781 N N . ARG A 1 103 ? -4.611 -4.306 -8.918 1.00 96.44 103 ARG A N 1
ATOM 782 C CA . ARG A 1 103 ? -4.618 -3.281 -9.973 1.00 96.44 103 ARG A CA 1
ATOM 783 C C . ARG A 1 103 ? -3.210 -2.757 -10.237 1.00 96.44 103 ARG A C 1
ATOM 785 O O . ARG A 1 103 ? -2.815 -2.635 -11.394 1.00 96.44 103 ARG A O 1
ATOM 792 N N . GLU A 1 104 ? -2.430 -2.561 -9.182 1.00 96.38 104 GLU A N 1
ATOM 793 C CA . GLU A 1 104 ? -1.100 -1.974 -9.300 1.00 96.38 104 GLU A CA 1
ATOM 794 C C . GLU A 1 104 ? -0.100 -2.963 -9.905 1.00 96.38 104 GLU A C 1
ATOM 796 O O . GLU A 1 104 ? 0.725 -2.561 -10.723 1.00 96.38 104 GLU A O 1
ATOM 801 N N . ARG A 1 105 ? -0.230 -4.265 -9.616 1.00 95.69 105 ARG A N 1
ATOM 802 C CA . ARG A 1 105 ? 0.537 -5.314 -10.311 1.00 95.69 105 ARG A CA 1
ATOM 803 C C . ARG A 1 105 ? 0.193 -5.378 -11.792 1.00 95.69 105 ARG A C 1
ATOM 805 O O . ARG A 1 105 ? 1.090 -5.448 -12.624 1.00 95.69 105 ARG A O 1
ATOM 812 N N . VAL A 1 106 ? -1.098 -5.324 -12.127 1.00 96.38 106 VAL A N 1
ATOM 813 C CA . VAL A 1 106 ? -1.554 -5.339 -13.523 1.00 96.38 106 VAL A CA 1
ATOM 814 C C . VAL A 1 106 ? -0.997 -4.144 -14.292 1.00 96.38 106 VAL A C 1
ATOM 816 O O . VAL A 1 106 ? -0.580 -4.318 -15.435 1.00 96.38 106 VAL A O 1
ATOM 819 N N . LEU A 1 107 ? -0.965 -2.957 -13.679 1.00 95.81 107 LEU A N 1
ATOM 820 C CA . LEU A 1 107 ? -0.375 -1.764 -14.288 1.00 95.81 107 LEU A CA 1
ATOM 821 C C . LEU A 1 107 ? 1.134 -1.919 -14.494 1.00 95.81 107 LEU A C 1
ATOM 823 O O . LEU A 1 107 ? 1.601 -1.698 -15.604 1.00 95.81 107 LEU A O 1
ATOM 827 N N . VAL A 1 108 ? 1.877 -2.372 -13.478 1.00 95.94 108 VAL A N 1
ATOM 828 C CA . VAL A 1 108 ? 3.327 -2.622 -13.594 1.00 95.94 108 VAL A CA 1
ATOM 829 C C . VAL A 1 108 ? 3.630 -3.629 -14.702 1.00 95.94 108 VAL A C 1
ATOM 831 O O . VAL A 1 108 ? 4.460 -3.354 -15.564 1.00 95.94 108 VAL A O 1
ATOM 834 N N . ARG A 1 109 ? 2.901 -4.746 -14.758 1.00 96.75 109 ARG A N 1
ATOM 835 C CA . ARG A 1 109 ? 3.047 -5.720 -15.841 1.00 96.75 109 ARG A CA 1
ATOM 836 C C . ARG A 1 109 ? 2.754 -5.110 -17.204 1.00 96.75 109 ARG A C 1
ATOM 838 O O . ARG A 1 109 ? 3.497 -5.337 -18.151 1.00 96.75 109 ARG A O 1
ATOM 845 N N . ARG A 1 110 ? 1.639 -4.389 -17.328 1.00 96.62 110 ARG A N 1
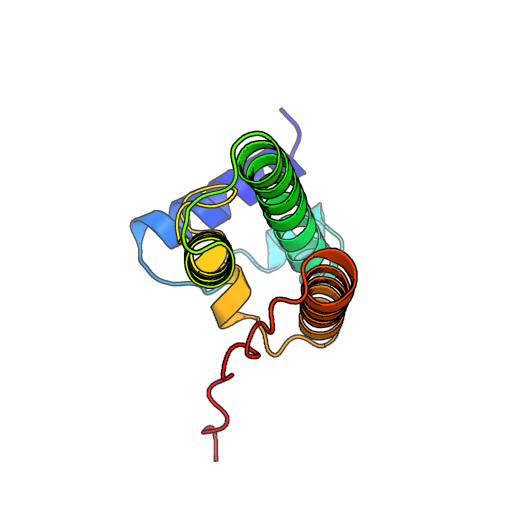ATOM 846 C CA . ARG A 1 110 ? 1.200 -3.825 -18.609 1.00 96.62 110 ARG A CA 1
ATOM 847 C C . ARG A 1 110 ? 2.187 -2.781 -19.127 1.00 96.62 110 ARG A C 1
ATOM 849 O O . ARG A 1 110 ? 2.461 -2.771 -20.321 1.00 96.62 110 ARG A O 1
ATOM 856 N N . ASP A 1 111 ? 2.674 -1.916 -18.243 1.00 95.31 111 ASP A N 1
ATOM 857 C CA . ASP A 1 111 ? 3.431 -0.726 -18.628 1.00 95.31 111 ASP A CA 1
ATOM 858 C C . ASP A 1 111 ? 4.944 -0.987 -18.657 1.00 95.31 111 ASP A C 1
ATOM 860 O O . ASP A 1 111 ? 5.642 -0.386 -19.469 1.00 95.31 111 ASP A O 1
ATOM 864 N N . LEU A 1 112 ? 5.449 -1.902 -17.819 1.00 95.06 112 LEU A N 1
ATOM 865 C CA . LEU A 1 112 ? 6.883 -2.201 -17.690 1.00 95.06 112 LEU A CA 1
ATOM 866 C C . LEU A 1 112 ? 7.265 -3.610 -18.156 1.00 95.06 112 LEU A C 1
ATOM 868 O O . LEU A 1 112 ? 8.448 -3.910 -18.257 1.00 95.06 112 LEU A O 1
ATOM 872 N N . GLY A 1 113 ? 6.296 -4.496 -18.401 1.00 95.94 113 GLY A N 1
ATOM 873 C CA . GLY A 1 113 ? 6.563 -5.906 -18.705 1.00 95.94 113 GLY A CA 1
ATOM 874 C C . GLY A 1 113 ? 6.999 -6.747 -17.497 1.00 95.94 113 GLY A C 1
ATOM 875 O O . GLY A 1 113 ? 7.261 -7.933 -17.666 1.00 95.94 113 GLY A O 1
ATOM 876 N N . VAL A 1 114 ? 7.045 -6.166 -16.291 1.00 94.81 114 VAL A N 1
ATOM 877 C CA . VAL A 1 114 ? 7.541 -6.827 -15.073 1.00 94.81 114 VAL A CA 1
ATOM 878 C C . VAL A 1 114 ? 6.410 -7.542 -14.331 1.00 94.81 114 VAL A C 1
ATOM 880 O O . VAL A 1 114 ? 5.397 -6.938 -13.972 1.00 94.81 114 VAL A O 1
ATOM 883 N N . GLU A 1 115 ? 6.594 -8.829 -14.046 1.00 94.44 115 GLU A N 1
ATOM 884 C CA . GLU A 1 115 ? 5.633 -9.650 -13.301 1.00 94.44 115 GLU A CA 1
ATOM 885 C C . GLU A 1 115 ? 5.911 -9.618 -11.794 1.00 94.44 115 GLU A C 1
ATOM 887 O O . GLU A 1 115 ? 6.825 -10.264 -11.285 1.00 94.44 115 GLU A O 1
ATOM 892 N N . ILE A 1 116 ? 5.069 -8.914 -11.038 1.00 92.69 116 ILE A N 1
ATOM 893 C CA . ILE A 1 116 ? 5.159 -8.895 -9.578 1.00 92.69 116 ILE A CA 1
ATOM 894 C C . ILE A 1 116 ? 4.315 -10.016 -8.979 1.00 92.69 116 ILE A C 1
ATOM 896 O O . ILE A 1 116 ? 3.097 -10.052 -9.139 1.00 92.69 116 ILE A O 1
ATOM 900 N N . SER A 1 117 ? 4.947 -10.898 -8.204 1.00 85.81 117 SER A N 1
ATOM 901 C CA . SER A 1 117 ? 4.222 -11.944 -7.481 1.00 85.81 117 SER A CA 1
ATOM 902 C C . SER A 1 117 ? 3.259 -11.349 -6.441 1.00 85.81 117 SER A C 1
ATOM 904 O O . SER A 1 117 ? 3.582 -10.349 -5.783 1.00 85.81 117 SER A O 1
ATOM 906 N N . PRO A 1 118 ? 2.074 -11.952 -6.236 1.00 73.50 118 PRO A N 1
ATOM 907 C CA . PRO A 1 118 ? 1.235 -11.590 -5.111 1.00 73.50 118 PRO A CA 1
ATOM 908 C C . PRO A 1 118 ? 1.993 -11.807 -3.804 1.00 73.50 118 PRO A C 1
ATOM 910 O O . PRO A 1 118 ? 2.761 -12.760 -3.670 1.00 73.50 118 PRO A O 1
ATOM 913 N N . ALA A 1 119 ? 1.774 -10.916 -2.834 1.00 65.12 119 ALA A N 1
ATOM 914 C CA . ALA A 1 119 ? 2.221 -11.192 -1.478 1.00 65.12 119 ALA A CA 1
ATOM 915 C C . ALA A 1 119 ? 1.541 -12.500 -1.070 1.00 65.12 119 ALA A C 1
ATOM 917 O O . ALA A 1 119 ? 0.311 -12.583 -1.104 1.00 65.12 119 ALA A O 1
ATOM 918 N N . VAL A 1 120 ? 2.333 -13.532 -0.773 1.00 52.91 120 VAL A N 1
ATOM 919 C CA . VAL A 1 120 ? 1.805 -14.789 -0.251 1.00 52.91 120 VAL A CA 1
ATOM 920 C C . VAL A 1 120 ? 1.238 -14.451 1.117 1.00 52.91 120 VAL A C 1
ATOM 922 O O . VAL A 1 120 ? 1.952 -14.408 2.115 1.00 52.91 120 VAL A O 1
ATOM 925 N N . GLY A 1 121 ? -0.056 -14.134 1.146 1.00 44.16 121 GLY A N 1
ATOM 926 C CA . GLY A 1 121 ? -0.816 -14.145 2.376 1.00 44.16 121 GLY A CA 1
ATOM 927 C C . GLY A 1 121 ? -0.594 -15.511 2.998 1.00 44.16 121 GLY A C 1
ATOM 928 O O . GLY A 1 121 ? -0.657 -16.525 2.302 1.00 44.16 121 GLY A O 1
ATOM 929 N N . LEU A 1 122 ? -0.274 -15.516 4.283 1.00 41.34 122 LEU A N 1
ATOM 930 C CA . LEU A 1 122 ? -0.202 -16.697 5.121 1.00 41.34 122 LEU A CA 1
ATOM 931 C C . LEU A 1 122 ? -1.568 -17.418 5.053 1.00 41.34 122 LEU A C 1
ATOM 933 O O . LEU A 1 122 ? -2.422 -17.252 5.917 1.00 41.34 122 LEU A O 1
ATOM 937 N N . LEU A 1 123 ? -1.815 -18.191 3.993 1.00 39.16 123 LEU A N 1
ATOM 938 C CA . LEU A 1 123 ? -2.961 -19.085 3.820 1.00 39.16 123 LEU A CA 1
ATOM 939 C C . LEU A 1 123 ? -2.738 -20.338 4.676 1.00 39.16 123 LEU A C 1
ATOM 941 O O . LEU A 1 123 ? -2.777 -21.466 4.198 1.00 39.16 123 LEU A O 1
ATOM 945 N N . ALA A 1 124 ? -2.462 -20.120 5.958 1.00 36.12 124 ALA A N 1
ATOM 946 C CA . ALA A 1 124 ? -2.311 -21.151 6.968 1.00 36.12 124 ALA A CA 1
ATOM 947 C C . ALA A 1 124 ? -2.868 -20.638 8.304 1.00 36.12 124 ALA A C 1
ATOM 949 O O . ALA A 1 124 ? -2.157 -20.503 9.293 1.00 36.12 124 ALA A O 1
ATOM 950 N N . ALA A 1 125 ? -4.161 -20.326 8.308 1.00 34.38 125 ALA A N 1
ATOM 951 C CA . ALA A 1 125 ? -4.994 -20.467 9.495 1.00 34.38 125 ALA A CA 1
ATOM 952 C C . ALA A 1 125 ? -6.061 -21.511 9.143 1.00 34.38 125 ALA A C 1
ATOM 954 O O . ALA A 1 125 ? -7.168 -21.175 8.724 1.00 34.38 125 ALA A O 1
ATOM 955 N N . GLY A 1 126 ? -5.636 -22.775 9.189 1.00 36.06 126 GLY A N 1
ATOM 956 C CA . GLY A 1 126 ? -6.507 -23.939 9.324 1.00 36.06 126 GLY A CA 1
ATOM 957 C C . GLY A 1 126 ? -6.478 -24.401 10.770 1.00 36.06 126 GLY A C 1
ATOM 958 O O . GLY A 1 126 ? -5.398 -24.256 11.389 1.00 36.06 126 GLY A O 1
#

Sequence (126 aa):
MSTKFRLVTEVLAEVARTGRPEIARTDEVRETFGSVEAFLLALHHRWRTALVAHLDTLLEDPPADLDAAVHALWADPGLGGRGLRPLLDAHAGHPALAAAQERERVLVRRDLGVEISPAVGLLAAG

Radius of gyration: 15.25 Å; chains: 1; bounding box: 36×44×36 Å

Secondary structure (DSSP, 8-state):
--HHHHHHHHHHHHHHHH---S-TTHHHHHHHHSSHHHHHHHHHHHHHHHHHHHHHHHHHS--S-HHHHHHHHHH-TTTTSTTHHHHHHHTTTSHHHHHHHHHHHHHHHHHH---PPPP-------